Protein AF-A0ABD5RXH5-F1 (afdb_monomer)

Nearest PDB structures (foldseek):
  5meb-assembly2_B  TM=5.034E-01  e=7.196E-02  Saccharomyces cerevisiae
  1u5t-assembly1_B  TM=4.982E-01  e=4.157E-01  Saccharomyces cerevisiae
  5v8f-assembly1_8  TM=4.637E-01  e=7.163E-01  Saccharomyces cerevisiae S288C
  1xma-assembly1_A  TM=5.381E-01  e=5.975E-01  Acetivibrio thermocellus
  2frh-assembly1_B  TM=5.329E-01  e=9.692E-01  Staphylococcus aureus

Secondary structure (DSSP, 8-state):
-------GGGS-HHHHHHHHHHHHHHHHHHH-HHHHHHHHHHHHHHHHHHHHHHHHHTT---SHHHHHHHS-HHHHHHHS-HHHHHHHHHHHTHHHHSEEETTEEEEEHHHHHHHHHHHS-TT----HHHHHHHHHHHHHHTTTSSEEEE-TT--EEEEEETTHHHHHHHTT--

Organism: NCBI:txid1776492

Structure (mmCIF, N/CA/C/O backbone):
data_AF-A0ABD5RXH5-F1
#
_entry.id   AF-A0ABD5RXH5-F1
#
loop_
_atom_site.group_PDB
_atom_site.id
_atom_site.type_symbol
_atom_site.label_atom_id
_atom_site.label_alt_id
_atom_site.label_comp_id
_atom_site.label_asym_id
_atom_site.label_entity_id
_atom_site.label_seq_id
_atom_site.pdbx_PDB_ins_code
_atom_site.Cartn_x
_atom_site.Cartn_y
_atom_site.Cartn_z
_atom_site.occupancy
_atom_site.B_iso_or_equiv
_atom_site.auth_seq_id
_atom_site.auth_comp_id
_atom_site.auth_asym_id
_atom_site.auth_atom_id
_atom_site.pdbx_PDB_model_num
ATOM 1 N N . MET A 1 1 ? 21.121 -14.973 -13.532 1.00 38.25 1 MET A N 1
ATOM 2 C CA . MET A 1 1 ? 22.466 -15.459 -13.904 1.00 38.25 1 MET A CA 1
ATOM 3 C C . MET A 1 1 ? 22.272 -16.456 -15.031 1.00 38.25 1 MET A C 1
ATOM 5 O O . MET A 1 1 ? 21.742 -17.528 -14.775 1.00 38.25 1 MET A O 1
ATOM 9 N N . SER A 1 2 ? 22.507 -16.024 -16.273 1.00 39.75 2 SER A N 1
ATOM 10 C CA . SER A 1 2 ? 22.093 -16.762 -17.472 1.00 39.75 2 SER A CA 1
ATOM 11 C C . SER A 1 2 ? 23.230 -17.653 -17.960 1.00 39.75 2 SER A C 1
ATOM 13 O O . SER A 1 2 ? 24.302 -17.155 -18.290 1.00 39.75 2 SER A O 1
ATOM 15 N N . SER A 1 3 ? 22.989 -18.961 -17.967 1.00 47.28 3 SER A N 1
ATOM 16 C CA . SER A 1 3 ? 23.947 -20.020 -18.313 1.00 47.28 3 SER A CA 1
ATOM 17 C C . SER A 1 3 ? 24.128 -20.242 -19.824 1.00 47.28 3 SER A C 1
ATOM 19 O O . SER A 1 3 ? 24.609 -21.299 -20.225 1.00 47.28 3 SER A O 1
ATOM 21 N N . ASP A 1 4 ? 23.789 -19.267 -20.665 1.00 47.53 4 ASP A N 1
ATOM 22 C CA . ASP A 1 4 ? 23.702 -19.441 -22.125 1.00 47.53 4 ASP A CA 1
ATOM 23 C C . ASP A 1 4 ? 24.939 -18.952 -22.900 1.00 47.53 4 ASP A C 1
ATOM 25 O O . ASP A 1 4 ? 24.878 -18.689 -24.096 1.00 47.53 4 ASP A O 1
ATOM 29 N N . THR A 1 5 ? 26.096 -18.850 -22.246 1.00 49.69 5 THR A N 1
ATOM 30 C CA . THR A 1 5 ? 27.398 -18.632 -22.909 1.00 49.69 5 THR A CA 1
ATOM 31 C C . THR A 1 5 ? 28.240 -19.906 -22.962 1.00 49.69 5 THR A C 1
ATOM 33 O O . THR A 1 5 ? 29.467 -19.872 -22.866 1.00 49.69 5 THR A O 1
ATOM 36 N N . ARG A 1 6 ? 27.601 -21.068 -23.138 1.00 48.59 6 ARG A N 1
ATOM 37 C CA . ARG A 1 6 ? 28.326 -22.286 -23.518 1.00 48.59 6 ARG A CA 1
ATOM 38 C C . ARG A 1 6 ? 28.630 -22.253 -25.019 1.00 48.59 6 ARG A C 1
ATOM 40 O O . ARG A 1 6 ? 27.768 -22.525 -25.840 1.00 48.59 6 ARG A O 1
ATOM 47 N N . ARG A 1 7 ? 29.875 -21.858 -25.309 1.00 52.97 7 ARG A N 1
ATOM 48 C CA . ARG A 1 7 ? 30.732 -22.224 -26.453 1.00 52.97 7 ARG A CA 1
ATOM 49 C C . ARG A 1 7 ? 30.063 -22.277 -27.834 1.00 52.97 7 ARG A C 1
ATOM 51 O O . ARG A 1 7 ? 29.643 -23.325 -28.305 1.00 52.97 7 ARG A O 1
ATOM 58 N N . ILE A 1 8 ? 30.137 -21.151 -28.543 1.00 54.78 8 ILE A N 1
ATOM 59 C CA . ILE A 1 8 ? 29.976 -21.091 -30.008 1.00 54.78 8 ILE A CA 1
ATOM 60 C C . ILE A 1 8 ? 31.000 -22.008 -30.720 1.00 54.78 8 ILE A C 1
ATOM 62 O O . ILE A 1 8 ? 30.716 -22.507 -31.802 1.00 54.78 8 ILE A O 1
ATOM 66 N N . ASP A 1 9 ? 32.138 -22.304 -30.080 1.00 55.22 9 ASP A N 1
ATOM 67 C CA . ASP A 1 9 ? 33.212 -23.153 -30.622 1.00 55.22 9 ASP A CA 1
ATOM 68 C C . ASP A 1 9 ? 32.941 -24.674 -30.573 1.00 55.22 9 ASP A C 1
ATOM 70 O O . ASP A 1 9 ? 33.766 -25.449 -31.053 1.00 55.22 9 ASP A O 1
ATOM 74 N N . GLU A 1 10 ? 31.826 -25.130 -29.989 1.00 57.50 10 GLU A N 1
ATOM 75 C CA . GLU A 1 10 ? 31.506 -26.567 -29.845 1.00 57.50 10 GLU A CA 1
ATOM 76 C C . GLU A 1 10 ? 30.357 -27.055 -30.733 1.00 57.50 10 GLU A C 1
ATOM 78 O O . GLU A 1 10 ? 30.087 -28.254 -30.769 1.00 57.50 10 GLU A O 1
ATOM 83 N N . LEU A 1 11 ? 29.686 -26.155 -31.454 1.00 62.38 11 LEU A N 1
ATOM 84 C CA . LEU A 1 11 ? 28.561 -26.522 -32.306 1.00 62.38 11 LEU A CA 1
ATOM 85 C C . LEU A 1 11 ? 29.067 -26.945 -33.683 1.00 62.38 11 LEU A C 1
ATOM 87 O O . LEU A 1 11 ? 29.824 -26.228 -34.343 1.00 62.38 11 LEU A O 1
ATOM 91 N N . SER A 1 12 ? 28.622 -28.113 -34.136 1.00 73.00 12 SER A N 1
ATOM 92 C CA . SER A 1 12 ? 28.821 -28.531 -35.519 1.00 73.00 12 SER A CA 1
ATOM 93 C C . SER A 1 12 ? 28.173 -27.523 -36.475 1.00 73.00 12 SER A C 1
ATOM 95 O O . SER A 1 12 ? 27.255 -26.773 -36.123 1.00 73.00 12 SER A O 1
ATOM 97 N N . ARG A 1 13 ? 28.649 -27.493 -37.721 1.00 73.62 13 ARG A N 1
ATOM 98 C CA . ARG A 1 13 ? 28.146 -26.576 -38.750 1.00 73.62 13 ARG A CA 1
ATOM 99 C C . ARG A 1 13 ? 26.627 -26.699 -38.927 1.00 73.62 13 ARG A C 1
ATOM 101 O O . ARG A 1 13 ? 25.952 -25.697 -39.145 1.00 73.62 13 ARG A O 1
ATOM 108 N N . GLU A 1 14 ? 26.095 -27.906 -38.791 1.00 73.12 14 GLU A N 1
ATOM 109 C CA . GLU A 1 14 ? 24.672 -28.224 -38.864 1.00 73.12 14 GLU A CA 1
ATOM 110 C C . GLU A 1 14 ? 23.874 -27.650 -37.681 1.00 73.12 14 GLU A C 1
ATOM 112 O O . GLU A 1 14 ? 22.786 -27.110 -37.881 1.00 73.12 14 GLU A O 1
ATOM 117 N N . GLU A 1 15 ? 24.417 -27.682 -36.464 1.00 75.94 15 GLU A N 1
ATOM 118 C CA . GLU A 1 15 ? 23.771 -27.103 -35.276 1.00 75.94 15 GLU A CA 1
ATOM 119 C C . GLU A 1 15 ? 23.768 -25.570 -35.314 1.00 75.94 15 GLU A C 1
ATOM 121 O O . GLU A 1 15 ? 22.781 -24.940 -34.927 1.00 75.94 15 GLU A O 1
ATOM 126 N N . LEU A 1 16 ? 24.827 -24.959 -35.856 1.00 77.38 16 LEU A N 1
ATOM 127 C CA . LEU A 1 16 ? 24.862 -23.517 -36.107 1.00 77.38 16 LEU A CA 1
ATOM 128 C C . LEU A 1 16 ? 23.788 -23.096 -37.118 1.00 77.38 16 LEU A C 1
ATOM 130 O O . LEU A 1 16 ? 23.136 -22.074 -36.920 1.00 77.38 16 LEU A O 1
ATOM 134 N N . ILE A 1 17 ? 23.550 -23.894 -38.163 1.00 81.38 17 ILE A N 1
ATOM 135 C CA . ILE A 1 17 ? 22.495 -23.624 -39.154 1.00 81.38 17 ILE A CA 1
ATOM 136 C C . ILE A 1 17 ? 21.103 -23.682 -38.512 1.00 81.38 17 ILE A C 1
ATOM 138 O O . ILE A 1 17 ? 20.261 -22.830 -38.802 1.00 81.38 17 ILE A O 1
ATOM 142 N N . ILE A 1 18 ? 20.855 -24.648 -37.625 1.00 84.31 18 ILE A N 1
ATOM 143 C CA . ILE A 1 18 ? 19.584 -24.743 -36.891 1.00 84.31 18 ILE A CA 1
ATOM 144 C C . ILE A 1 18 ? 19.411 -23.525 -35.980 1.00 84.31 18 ILE A C 1
ATOM 146 O O . ILE A 1 18 ? 18.361 -22.884 -35.997 1.00 84.31 18 ILE A O 1
ATOM 150 N N . ARG A 1 19 ? 20.460 -23.146 -35.243 1.00 79.81 19 ARG A N 1
ATOM 151 C CA . ARG A 1 19 ? 20.398 -22.016 -34.315 1.00 79.81 19 ARG A CA 1
ATOM 152 C C . ARG A 1 19 ? 20.217 -20.671 -35.016 1.00 79.81 19 ARG A C 1
ATOM 154 O O . ARG A 1 19 ? 19.516 -19.810 -34.490 1.00 79.81 19 ARG A O 1
ATOM 161 N N . ILE A 1 20 ? 20.825 -20.490 -36.188 1.00 84.25 20 ILE A N 1
ATOM 162 C CA . ILE A 1 20 ? 20.626 -19.292 -37.013 1.00 84.25 20 ILE A CA 1
ATOM 163 C C . ILE A 1 20 ? 19.156 -19.181 -37.425 1.00 84.25 20 ILE A C 1
ATOM 165 O O . ILE A 1 20 ? 18.562 -18.133 -37.201 1.00 84.25 20 ILE A O 1
ATOM 169 N N . ARG A 1 21 ? 18.533 -20.269 -37.897 1.00 80.44 21 ARG A N 1
ATOM 170 C CA . ARG A 1 21 ? 17.109 -20.262 -38.278 1.00 80.44 21 ARG A CA 1
ATOM 171 C C . ARG A 1 21 ? 16.173 -19.940 -37.113 1.00 80.44 21 ARG A C 1
ATOM 173 O O . ARG A 1 21 ? 15.241 -19.164 -37.280 1.00 80.44 21 ARG A O 1
ATOM 180 N N . GLU A 1 22 ? 16.434 -20.485 -35.926 1.00 82.00 22 GLU A N 1
ATOM 181 C CA . GLU A 1 22 ? 15.655 -20.150 -34.722 1.00 82.00 22 GLU A CA 1
ATOM 182 C C . GLU A 1 22 ? 15.787 -18.672 -34.328 1.00 82.00 22 GLU A C 1
ATOM 184 O O . GLU A 1 22 ? 14.847 -18.068 -33.811 1.00 82.00 22 GLU A O 1
ATOM 189 N N . LEU A 1 23 ? 16.973 -18.085 -34.515 1.00 81.00 23 LEU A N 1
ATOM 190 C CA . LEU A 1 23 ? 17.204 -16.674 -34.223 1.00 81.00 23 LEU A CA 1
ATOM 191 C C . LEU A 1 23 ? 16.544 -15.773 -35.268 1.00 81.00 23 LEU A C 1
ATOM 193 O O . LEU A 1 23 ? 15.949 -14.773 -34.879 1.00 81.00 23 LEU A O 1
ATOM 197 N N . GLU A 1 24 ? 16.591 -16.144 -36.547 1.00 76.06 24 GLU A N 1
ATOM 198 C CA . GLU A 1 24 ? 15.888 -15.449 -37.633 1.00 76.06 24 G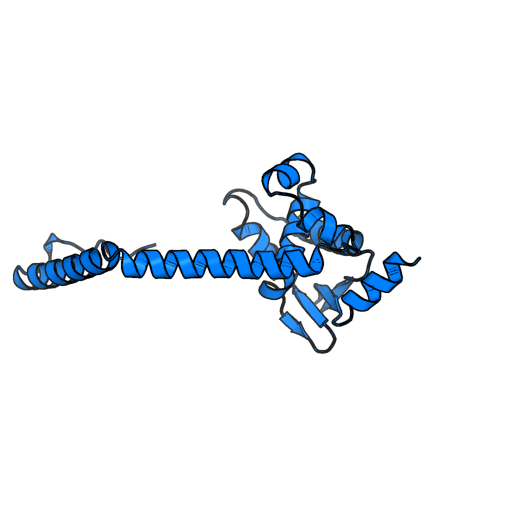LU A CA 1
ATOM 199 C C . GLU A 1 24 ? 14.372 -15.446 -37.394 1.00 76.06 24 GLU A C 1
ATOM 201 O O . GLU A 1 24 ? 13.756 -14.385 -37.399 1.00 76.06 24 GLU A O 1
ATOM 206 N N . GLU A 1 25 ? 13.781 -16.588 -37.035 1.00 77.19 25 GLU A N 1
ATOM 207 C CA . GLU A 1 25 ? 12.346 -16.678 -36.734 1.00 77.19 25 GLU A CA 1
ATOM 208 C C . GLU A 1 25 ? 11.949 -15.831 -35.508 1.00 77.19 25 GLU A C 1
ATOM 210 O O . GLU A 1 25 ? 10.888 -15.204 -35.475 1.00 77.19 25 GLU A O 1
ATOM 215 N N . ARG A 1 26 ? 12.822 -15.745 -34.497 1.00 72.56 26 ARG A N 1
ATOM 216 C CA . ARG A 1 26 ? 12.613 -14.862 -33.338 1.00 72.56 26 ARG A CA 1
ATOM 217 C C . ARG A 1 26 ? 12.760 -13.382 -33.691 1.00 72.56 26 ARG A C 1
ATOM 219 O O . ARG A 1 26 ? 12.060 -12.563 -33.097 1.00 72.56 26 ARG A O 1
ATOM 226 N N . VAL A 1 27 ? 13.652 -13.029 -34.615 1.00 75.75 27 VAL A N 1
ATOM 227 C CA . VAL A 1 27 ? 13.792 -11.655 -35.120 1.00 75.75 27 VAL A CA 1
ATOM 228 C C . VAL A 1 27 ? 12.551 -11.265 -35.922 1.00 75.75 27 VAL A C 1
ATOM 230 O O . VAL A 1 27 ? 11.974 -10.222 -35.629 1.00 75.75 27 VAL A O 1
ATOM 233 N N . ASP A 1 28 ? 12.047 -12.134 -36.799 1.00 70.69 28 ASP A N 1
ATOM 234 C CA . ASP A 1 28 ? 10.812 -11.899 -37.563 1.00 70.69 28 ASP A CA 1
ATOM 235 C C . ASP A 1 28 ? 9.594 -11.680 -36.648 1.00 70.69 28 ASP A C 1
ATOM 237 O O . ASP A 1 28 ? 8.751 -10.812 -36.894 1.00 70.69 28 ASP A O 1
ATOM 241 N N . GLN A 1 29 ? 9.509 -12.419 -35.536 1.00 62.12 29 GLN A N 1
ATOM 242 C CA . GLN A 1 29 ? 8.471 -12.214 -34.518 1.00 62.12 29 GLN A CA 1
ATOM 243 C C . GLN A 1 29 ? 8.596 -10.860 -33.802 1.00 62.12 29 GLN A C 1
ATOM 245 O O . GLN A 1 29 ? 7.578 -10.240 -33.483 1.00 62.12 29 GLN A O 1
ATOM 250 N N . LEU A 1 30 ? 9.820 -10.387 -33.552 1.00 61.66 30 LEU A N 1
ATOM 251 C CA . LEU A 1 30 ? 10.082 -9.098 -32.900 1.00 61.66 30 LEU A CA 1
ATOM 252 C C . LEU A 1 30 ? 9.934 -7.905 -33.858 1.00 61.66 30 LEU A C 1
ATOM 254 O O . LEU A 1 30 ? 9.569 -6.814 -33.418 1.00 61.66 30 LEU A O 1
ATOM 258 N N . GLU A 1 31 ? 10.154 -8.105 -35.158 1.00 66.19 31 GLU A N 1
ATOM 259 C CA . GLU A 1 31 ? 9.907 -7.111 -36.209 1.00 66.19 31 GLU A CA 1
ATOM 260 C C . GLU A 1 31 ? 8.436 -7.054 -36.648 1.00 66.19 31 GLU A C 1
ATOM 262 O O . GLU A 1 31 ? 8.010 -6.096 -37.309 1.00 66.19 31 GLU A O 1
ATOM 267 N N . ASN A 1 32 ? 7.621 -8.032 -36.235 1.00 72.31 32 ASN A N 1
ATOM 268 C CA . ASN A 1 32 ? 6.191 -8.046 -36.500 1.00 72.31 32 ASN A CA 1
ATOM 269 C C . ASN A 1 32 ? 5.483 -6.905 -35.748 1.00 72.31 32 ASN A C 1
ATOM 271 O O . ASN A 1 32 ? 5.059 -7.011 -34.592 1.00 72.31 32 ASN A O 1
ATOM 275 N N . LYS A 1 33 ? 5.306 -5.791 -36.462 1.00 63.38 33 LYS A N 1
ATOM 276 C CA . LYS A 1 33 ? 4.631 -4.577 -35.986 1.00 63.38 33 LYS A CA 1
ATOM 277 C C . LYS A 1 33 ? 3.219 -4.841 -35.464 1.00 63.38 33 LYS A C 1
ATOM 279 O O . LYS A 1 33 ? 2.746 -4.071 -34.633 1.00 63.38 33 LYS A O 1
ATOM 284 N N . GLU A 1 34 ? 2.545 -5.891 -35.923 1.00 72.94 34 GLU A N 1
ATOM 285 C CA . GLU A 1 34 ? 1.197 -6.242 -35.475 1.00 72.94 34 GLU A CA 1
ATOM 286 C C . GLU A 1 34 ? 1.220 -6.857 -34.067 1.00 72.94 34 GLU A C 1
ATOM 288 O O . GLU A 1 34 ? 0.390 -6.497 -33.232 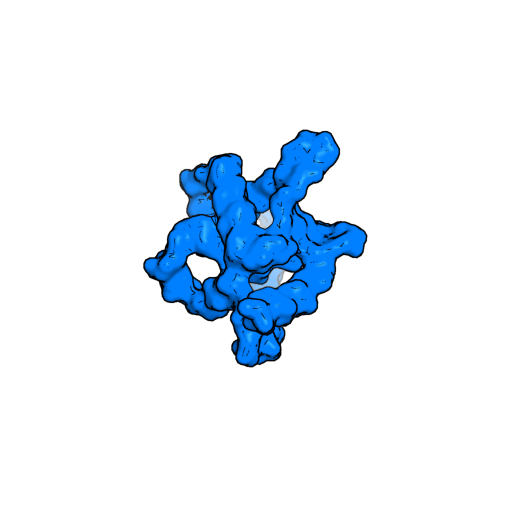1.00 72.94 34 GLU A O 1
ATOM 293 N N . TYR A 1 35 ? 2.229 -7.683 -33.761 1.00 68.19 35 TYR A N 1
ATOM 294 C CA . TYR A 1 35 ? 2.474 -8.208 -32.413 1.00 68.19 35 TYR A CA 1
ATOM 295 C C . TYR A 1 35 ? 2.849 -7.088 -31.437 1.00 68.19 35 TYR A C 1
ATOM 297 O O . TYR A 1 35 ? 2.259 -6.973 -30.362 1.00 68.19 35 TYR A O 1
ATOM 305 N N . LEU A 1 36 ? 3.754 -6.189 -31.839 1.00 68.06 36 LEU A N 1
ATOM 306 C CA . LEU A 1 36 ? 4.141 -5.051 -31.003 1.00 68.06 36 LEU A CA 1
ATOM 307 C C . LEU A 1 36 ? 2.965 -4.088 -30.768 1.00 68.06 36 LEU A C 1
ATOM 309 O O . LEU A 1 36 ? 2.765 -3.620 -29.650 1.00 68.06 36 LEU A O 1
ATOM 313 N N . LYS A 1 37 ? 2.133 -3.831 -31.787 1.00 73.50 37 LYS A N 1
ATOM 314 C CA . LYS A 1 37 ? 0.891 -3.056 -31.633 1.00 73.50 37 LYS A CA 1
ATOM 315 C C . LYS A 1 37 ? -0.104 -3.745 -30.707 1.00 73.50 37 LYS A C 1
ATOM 317 O O . LYS A 1 37 ? -0.756 -3.049 -29.937 1.00 73.50 37 LYS A O 1
ATOM 322 N N . ALA A 1 38 ? -0.251 -5.067 -30.782 1.00 75.69 38 ALA A N 1
ATOM 323 C CA . ALA A 1 38 ? -1.136 -5.814 -29.892 1.00 75.69 38 ALA A CA 1
ATOM 324 C C . ALA A 1 38 ? -0.657 -5.728 -28.437 1.00 75.69 38 ALA A C 1
ATOM 326 O O . ALA A 1 38 ? -1.456 -5.423 -27.555 1.00 75.69 38 ALA A O 1
ATOM 327 N N . LEU A 1 39 ? 0.650 -5.879 -28.204 1.00 72.94 39 LEU A N 1
ATOM 328 C CA . LEU A 1 39 ? 1.254 -5.728 -26.883 1.00 72.94 39 LEU A CA 1
ATOM 329 C C . LEU A 1 39 ? 1.098 -4.298 -26.347 1.00 72.94 39 LEU A C 1
ATOM 331 O O . LEU A 1 39 ? 0.698 -4.112 -25.202 1.00 72.94 39 LEU A O 1
ATOM 335 N N . ILE A 1 40 ? 1.341 -3.280 -27.179 1.00 78.50 40 ILE A N 1
ATOM 336 C CA . ILE A 1 40 ? 1.134 -1.874 -26.805 1.00 78.50 40 ILE A CA 1
ATOM 337 C C . ILE A 1 40 ? -0.339 -1.612 -26.491 1.00 78.50 40 ILE A C 1
ATOM 339 O 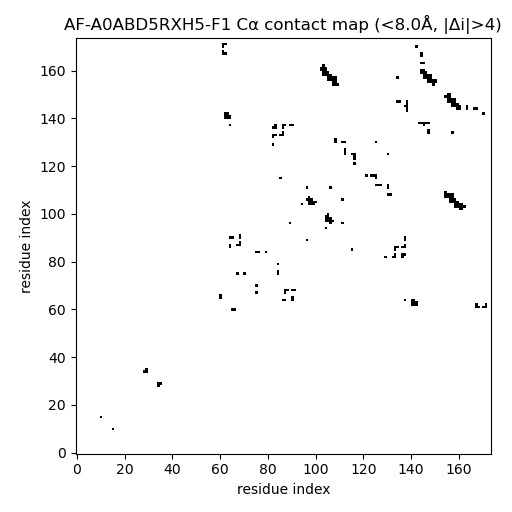O . ILE A 1 40 ? -0.625 -0.987 -25.478 1.00 78.50 40 ILE A O 1
ATOM 343 N N . ARG A 1 41 ? -1.282 -2.106 -27.303 1.00 77.56 41 ARG A N 1
ATOM 344 C CA . ARG A 1 41 ? -2.720 -1.977 -27.014 1.00 77.56 41 ARG A CA 1
ATOM 345 C C . ARG A 1 41 ? -3.095 -2.657 -25.708 1.00 77.56 41 ARG A C 1
ATOM 347 O O . ARG A 1 41 ? -3.899 -2.101 -24.979 1.00 77.56 41 ARG A O 1
ATOM 354 N N . GLN A 1 42 ? -2.520 -3.817 -25.404 1.00 71.56 42 GLN A N 1
ATOM 355 C CA . GLN A 1 42 ? -2.767 -4.506 -24.142 1.00 71.56 42 GLN A CA 1
ATOM 356 C C . GLN A 1 42 ? -2.231 -3.698 -22.955 1.00 71.56 42 GLN A C 1
ATOM 358 O O . GLN A 1 42 ? -2.968 -3.463 -22.008 1.00 71.56 42 GLN A O 1
ATOM 363 N N . VAL A 1 43 ? -1.001 -3.183 -23.039 1.00 74.31 43 VAL A N 1
ATOM 364 C CA . VAL A 1 43 ? -0.415 -2.327 -21.993 1.00 74.31 43 VAL A CA 1
ATOM 365 C C . VAL A 1 43 ? -1.204 -1.026 -21.827 1.00 74.31 43 VAL A C 1
ATOM 367 O O . VAL A 1 43 ? -1.467 -0.612 -20.703 1.00 74.31 43 VAL A O 1
ATOM 370 N N . VAL A 1 44 ? -1.609 -0.387 -22.926 1.00 74.12 44 VAL A N 1
ATOM 371 C CA . VAL A 1 44 ? -2.444 0.822 -22.904 1.00 74.12 44 VAL A CA 1
ATOM 372 C C . VAL A 1 44 ? -3.806 0.513 -22.298 1.00 74.12 44 VAL A C 1
ATOM 374 O O . VAL A 1 44 ? -4.211 1.219 -21.390 1.00 74.12 44 VAL A O 1
ATOM 377 N N . HIS A 1 45 ? -4.460 -0.576 -22.698 1.00 70.12 45 HIS A N 1
ATOM 378 C CA . HIS A 1 45 ? -5.740 -0.996 -22.136 1.00 70.12 45 HIS A CA 1
ATOM 379 C C . HIS A 1 45 ? -5.628 -1.356 -20.645 1.00 70.12 45 HIS A C 1
ATOM 381 O O . HIS A 1 45 ? -6.528 -1.051 -19.872 1.00 70.12 45 HIS A O 1
ATOM 387 N N . ASP A 1 46 ? -4.527 -1.962 -20.198 1.00 66.75 46 ASP A N 1
ATOM 388 C CA . ASP A 1 46 ? -4.286 -2.246 -18.778 1.00 66.75 46 ASP A CA 1
ATOM 389 C C . ASP A 1 46 ? -4.025 -0.957 -17.980 1.00 66.75 46 ASP A C 1
ATOM 391 O O . ASP A 1 46 ? -4.474 -0.824 -16.839 1.00 66.75 46 ASP A O 1
ATOM 395 N N . LEU A 1 47 ? -3.347 0.030 -18.575 1.00 65.06 47 LEU A N 1
ATOM 396 C CA . LEU A 1 47 ? -3.168 1.363 -17.991 1.00 65.06 47 LEU A CA 1
ATOM 397 C C . LEU A 1 47 ? -4.478 2.161 -17.963 1.00 65.06 47 LEU A C 1
ATOM 399 O O . LEU A 1 47 ? -4.762 2.809 -16.959 1.00 65.06 47 LEU A O 1
ATOM 403 N N . GLU A 1 48 ? -5.281 2.086 -19.022 1.00 60.97 48 GLU A N 1
ATOM 404 C CA . GLU A 1 48 ? -6.592 2.724 -19.146 1.00 60.97 48 GLU A CA 1
ATOM 405 C C . GLU A 1 48 ? -7.593 2.086 -18.193 1.00 60.97 48 GLU A C 1
ATOM 407 O O . GLU A 1 48 ? -8.242 2.808 -17.456 1.00 60.97 48 GLU A O 1
ATOM 412 N N . ARG A 1 49 ? -7.652 0.757 -18.078 1.00 56.47 49 ARG A N 1
ATOM 413 C CA . ARG A 1 49 ? -8.516 0.060 -17.114 1.00 56.47 49 ARG A CA 1
ATOM 414 C C . ARG A 1 49 ? -8.139 0.391 -15.670 1.00 56.47 49 ARG A C 1
ATOM 416 O O . ARG A 1 49 ? -9.018 0.664 -14.852 1.00 56.47 49 ARG A O 1
ATOM 423 N N . ASN A 1 50 ? -6.839 0.447 -15.368 1.00 54.25 50 ASN A N 1
ATOM 424 C CA . ASN A 1 50 ? -6.343 0.935 -14.080 1.00 54.25 50 ASN A CA 1
ATOM 425 C C . ASN A 1 50 ? -6.671 2.424 -13.863 1.00 54.25 50 ASN A C 1
ATOM 427 O O . ASN A 1 50 ? -6.974 2.821 -12.739 1.00 54.25 50 ASN A O 1
ATOM 431 N N . GLY A 1 51 ? -6.633 3.242 -14.917 1.00 49.34 51 GLY A N 1
ATOM 432 C CA . GLY A 1 51 ? -7.009 4.657 -14.908 1.00 49.34 51 GLY A CA 1
ATOM 433 C 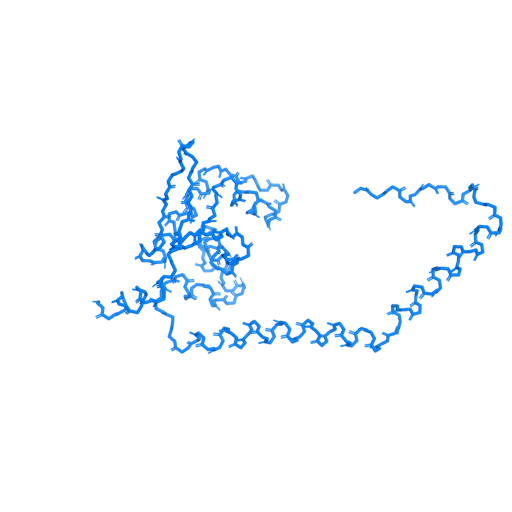C . GLY A 1 51 ? -8.517 4.888 -14.758 1.00 49.34 51 GLY A C 1
ATOM 434 O O . GLY A 1 51 ? -8.927 5.775 -14.022 1.00 49.34 51 GLY A O 1
ATOM 435 N N . GLU A 1 52 ? -9.361 4.058 -15.364 1.00 42.09 52 GLU A N 1
ATOM 436 C CA . GLU A 1 52 ? -10.824 4.106 -15.301 1.00 42.09 52 GLU A CA 1
ATOM 437 C C . GLU A 1 52 ? -11.349 3.604 -13.950 1.00 42.09 52 GLU A C 1
ATOM 439 O O . GLU A 1 52 ? -12.273 4.193 -13.381 1.00 42.09 52 GLU A O 1
ATOM 444 N N . GLN A 1 53 ? -10.725 2.564 -13.380 1.00 47.50 53 GLN A N 1
ATOM 445 C CA . GLN A 1 53 ? -10.961 2.163 -11.989 1.00 47.50 53 GLN A CA 1
ATOM 446 C C . GLN A 1 53 ? -10.537 3.270 -11.013 1.00 47.50 53 GLN A C 1
ATOM 448 O O . GLN A 1 53 ? -11.265 3.537 -10.057 1.00 47.50 53 GLN A O 1
ATOM 453 N N . GLN A 1 54 ? -9.433 3.974 -11.293 1.00 46.50 54 GLN A N 1
ATOM 454 C CA . GLN A 1 54 ? -9.050 5.179 -10.551 1.00 46.50 54 GLN A CA 1
ATOM 455 C C . GLN A 1 54 ? -10.073 6.314 -10.749 1.00 46.50 54 GLN A C 1
ATOM 457 O O . GLN A 1 54 ? -10.466 6.928 -9.764 1.00 46.50 54 GLN A O 1
ATOM 462 N N . HIS A 1 55 ? -10.586 6.551 -11.964 1.00 41.22 55 HIS A N 1
ATOM 463 C CA . HIS A 1 55 ? -11.548 7.619 -12.288 1.00 41.22 55 HIS A CA 1
ATOM 464 C C . HIS A 1 55 ? -12.941 7.442 -11.669 1.00 41.22 55 HIS A C 1
ATOM 466 O O . HIS A 1 55 ? -13.566 8.435 -11.309 1.00 41.22 55 HIS A O 1
ATOM 472 N N . LYS A 1 56 ? -13.423 6.214 -11.450 1.00 46.38 56 LYS A N 1
ATOM 473 C CA . LYS A 1 56 ? -14.648 6.001 -10.652 1.00 46.38 56 LYS A CA 1
ATOM 474 C C . LYS A 1 56 ? -14.432 6.191 -9.150 1.00 46.38 56 LYS A C 1
ATOM 476 O O . LYS A 1 56 ? -15.373 6.529 -8.442 1.00 46.38 56 LYS A O 1
ATOM 481 N N . GLU A 1 57 ? -13.208 6.011 -8.655 1.00 47.53 57 GLU A N 1
ATOM 482 C CA . GLU A 1 57 ? -12.842 6.385 -7.284 1.00 47.53 57 GLU A CA 1
ATOM 483 C C . GLU A 1 57 ? -12.582 7.897 -7.142 1.00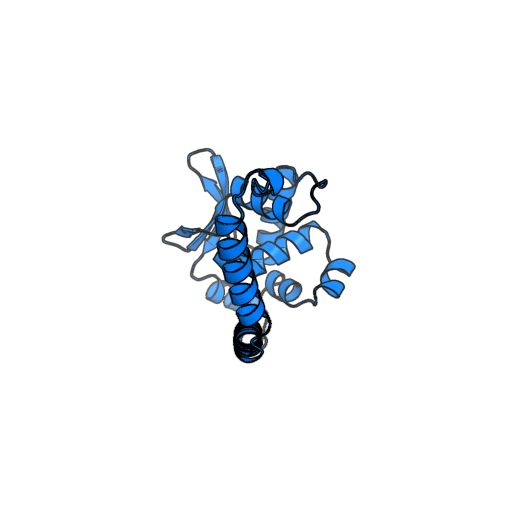 47.53 57 GLU A C 1
ATOM 485 O O . GLU A 1 57 ? -12.680 8.422 -6.033 1.00 47.53 57 GLU A O 1
ATOM 490 N N . ILE A 1 58 ? -12.270 8.611 -8.236 1.00 46.78 58 ILE A N 1
ATOM 491 C CA . ILE A 1 58 ? -11.849 10.024 -8.242 1.00 46.78 58 ILE A CA 1
ATOM 492 C C . ILE A 1 58 ? -12.878 10.972 -7.627 1.00 46.78 58 ILE A C 1
ATOM 494 O O . ILE A 1 58 ? -12.448 11.941 -7.002 1.00 46.78 58 ILE A O 1
ATOM 498 N N . GLU A 1 59 ? -14.180 10.692 -7.700 1.00 49.19 59 GLU A N 1
ATOM 499 C CA . GLU A 1 59 ? -15.183 11.677 -7.279 1.00 49.19 59 GLU A CA 1
ATOM 500 C C . GLU A 1 59 ? -15.088 12.078 -5.800 1.00 49.19 59 GLU A C 1
ATOM 502 O O . GLU A 1 59 ? -15.348 13.237 -5.500 1.00 49.19 59 GLU A O 1
ATOM 507 N N . ILE A 1 60 ? -14.633 11.216 -4.876 1.00 55.03 60 ILE A N 1
ATOM 508 C CA . ILE A 1 60 ? -14.343 11.617 -3.483 1.00 55.03 60 ILE A CA 1
ATOM 509 C C . ILE A 1 60 ? -13.288 10.657 -2.894 1.00 55.03 60 ILE A C 1
ATOM 511 O O . ILE A 1 60 ? -13.555 9.464 -2.803 1.00 55.03 60 ILE A O 1
ATOM 515 N N . ALA A 1 61 ? -12.095 11.126 -2.499 1.00 60.31 61 ALA A N 1
ATOM 516 C CA . ALA A 1 61 ? -11.168 10.336 -1.664 1.00 60.31 61 ALA A CA 1
ATOM 517 C C . ALA A 1 61 ? -11.551 10.513 -0.184 1.00 60.31 61 ALA A C 1
ATOM 519 O O . ALA A 1 61 ? -11.260 11.570 0.368 1.00 60.31 61 ALA A O 1
ATOM 520 N N . PRO A 1 62 ? -12.200 9.542 0.483 1.00 76.62 62 PRO A N 1
ATOM 521 C CA . PRO A 1 62 ? -12.550 9.675 1.900 1.00 76.62 62 PRO A CA 1
ATOM 522 C C . PRO A 1 62 ? -11.355 9.600 2.867 1.00 76.62 62 PRO A C 1
ATOM 524 O O . PRO A 1 62 ? -11.483 10.041 4.009 1.00 76.62 62 PRO A O 1
ATOM 527 N N . LEU A 1 63 ? -10.210 9.039 2.455 1.00 88.94 63 LEU A N 1
ATOM 528 C CA . LEU A 1 63 ? -9.073 8.787 3.347 1.00 88.94 63 LEU A CA 1
ATOM 529 C C . LEU A 1 63 ? -7.778 9.482 2.888 1.00 88.94 63 LEU A C 1
ATOM 531 O O . LEU A 1 63 ? -7.472 9.453 1.692 1.00 88.94 63 LEU A O 1
ATOM 535 N N . PRO A 1 64 ? -6.937 9.971 3.824 1.00 93.94 64 PRO A N 1
ATOM 536 C CA . PRO A 1 64 ? -5.610 10.515 3.513 1.00 93.94 64 PRO A CA 1
ATOM 537 C C . PRO A 1 64 ? -4.745 9.582 2.656 1.00 93.94 64 PRO A C 1
ATOM 539 O O . PRO A 1 64 ? -4.036 10.027 1.754 1.00 93.94 64 PRO A O 1
ATOM 542 N N . VAL A 1 65 ? -4.825 8.264 2.882 1.00 93.69 65 VAL A N 1
ATOM 543 C CA . VAL A 1 65 ? -4.086 7.278 2.077 1.00 93.69 65 VAL A CA 1
ATOM 544 C C . VAL A 1 65 ? -4.481 7.314 0.591 1.00 93.69 65 VAL A C 1
ATOM 546 O O . VAL A 1 65 ? -3.633 7.126 -0.282 1.00 93.69 65 VAL A O 1
ATOM 549 N N . GLN A 1 66 ? -5.751 7.598 0.287 1.00 91.38 66 GLN A N 1
ATOM 550 C CA . GLN A 1 66 ? -6.253 7.702 -1.083 1.00 91.38 66 GLN A CA 1
ATOM 551 C C . GLN A 1 66 ? -5.821 9.020 -1.728 1.00 91.38 66 GLN A C 1
ATOM 553 O O . GLN A 1 66 ? -5.481 9.027 -2.909 1.00 91.38 66 GLN A O 1
ATOM 558 N N . GLU A 1 67 ? -5.769 10.113 -0.962 1.00 91.19 67 GLU A N 1
ATOM 559 C CA . GLU A 1 67 ? -5.245 11.403 -1.431 1.00 91.19 67 GLU A CA 1
ATOM 560 C C . GLU A 1 67 ? -3.781 11.271 -1.858 1.00 91.19 67 GLU A C 1
ATOM 562 O O . GLU A 1 67 ? -3.431 11.565 -3.004 1.00 91.19 67 GLU A O 1
ATOM 567 N N . ILE A 1 68 ? -2.926 10.723 -0.987 1.00 92.88 68 ILE A N 1
ATOM 568 C CA . ILE A 1 68 ? -1.511 10.547 -1.328 1.00 92.88 68 ILE A CA 1
ATOM 569 C C . ILE A 1 68 ? -1.318 9.521 -2.452 1.00 92.88 68 ILE A C 1
ATOM 571 O O . ILE A 1 68 ? -0.388 9.651 -3.250 1.00 92.88 68 ILE A O 1
ATOM 575 N N . ALA A 1 69 ? -2.186 8.508 -2.572 1.00 91.62 69 ALA A N 1
ATOM 576 C CA . ALA A 1 69 ? -2.135 7.527 -3.658 1.00 91.62 69 ALA A CA 1
ATOM 577 C C . ALA A 1 69 ? -2.339 8.162 -5.037 1.00 91.62 69 ALA A C 1
ATOM 579 O O . ALA A 1 69 ? -1.652 7.752 -5.982 1.00 91.62 69 ALA A O 1
ATOM 580 N N . ARG A 1 70 ? -3.185 9.195 -5.123 1.00 88.19 70 ARG A N 1
ATOM 581 C CA . ARG A 1 70 ? -3.489 9.941 -6.354 1.00 88.19 70 ARG A CA 1
ATOM 582 C C . ARG A 1 70 ? -2.366 10.860 -6.815 1.00 88.19 70 ARG A C 1
ATOM 584 O O . ARG A 1 70 ? -2.304 11.163 -8.002 1.00 88.19 70 ARG A O 1
ATOM 591 N N . LEU A 1 71 ? -1.469 11.279 -5.919 1.00 87.44 71 LEU A N 1
ATOM 592 C CA . LEU A 1 71 ? -0.376 12.179 -6.292 1.00 87.44 71 LEU A CA 1
ATOM 593 C C . LEU A 1 71 ? 0.460 11.587 -7.444 1.00 87.44 71 LEU A C 1
ATOM 595 O O . LEU A 1 71 ? 0.849 10.407 -7.369 1.00 87.44 71 LEU A O 1
ATOM 599 N N . PRO A 1 72 ? 0.784 12.381 -8.486 1.00 90.88 72 PRO A N 1
ATOM 600 C CA . PRO A 1 72 ? 1.747 11.988 -9.510 1.00 90.88 72 PRO A CA 1
ATOM 601 C C . PRO A 1 72 ? 3.055 11.508 -8.878 1.00 90.88 72 PRO A C 1
ATOM 603 O O . PRO A 1 72 ? 3.425 11.943 -7.788 1.00 90.88 72 PRO A O 1
ATOM 606 N N . LYS A 1 73 ? 3.757 10.580 -9.539 1.00 86.25 73 LYS A N 1
ATOM 607 C CA . LYS A 1 73 ? 4.938 9.918 -8.957 1.00 86.25 73 LYS A CA 1
ATOM 608 C C . LYS A 1 73 ? 6.004 10.920 -8.506 1.00 86.25 73 LYS A C 1
ATOM 610 O O . LYS A 1 73 ? 6.567 10.731 -7.430 1.00 86.25 73 LYS A O 1
ATOM 615 N N . ASP A 1 74 ? 6.242 11.955 -9.300 1.00 86.56 74 ASP A N 1
ATOM 616 C CA . ASP A 1 74 ? 7.280 12.949 -9.025 1.00 86.56 74 ASP A CA 1
ATOM 617 C C . ASP A 1 74 ? 6.846 13.907 -7.910 1.00 86.56 74 ASP A C 1
ATOM 619 O O . ASP A 1 74 ? 7.566 14.062 -6.929 1.00 86.56 74 ASP A O 1
ATOM 623 N N . VAL A 1 75 ? 5.594 14.373 -7.941 1.00 91.00 75 VAL A N 1
ATOM 624 C CA . VAL A 1 75 ? 4.992 15.171 -6.854 1.00 91.00 75 VAL A CA 1
ATOM 625 C C . VAL A 1 75 ? 5.036 14.424 -5.518 1.00 91.00 75 VAL A C 1
ATOM 627 O O . VAL A 1 75 ? 5.420 14.977 -4.491 1.00 91.00 75 VAL A O 1
ATOM 630 N N . ALA A 1 76 ? 4.679 13.138 -5.521 1.00 90.12 76 ALA A N 1
ATOM 631 C CA . ALA A 1 76 ? 4.721 12.312 -4.323 1.00 90.12 76 ALA A CA 1
ATOM 632 C C . ALA A 1 76 ? 6.146 12.203 -3.760 1.00 90.12 76 ALA A C 1
ATOM 634 O O . ALA A 1 76 ? 6.314 12.210 -2.546 1.00 90.12 76 ALA A O 1
ATOM 635 N N . ARG A 1 77 ? 7.166 12.092 -4.622 1.00 89.00 77 ARG A N 1
ATOM 636 C CA . ARG A 1 77 ? 8.575 12.001 -4.204 1.00 89.00 77 ARG A CA 1
ATOM 637 C C . ARG A 1 77 ? 9.083 13.286 -3.563 1.00 89.00 77 ARG A C 1
ATOM 639 O O . ARG A 1 77 ? 9.897 13.207 -2.653 1.00 89.00 77 ARG A O 1
ATOM 646 N N . GLU A 1 78 ? 8.601 14.431 -4.026 1.00 90.69 78 GLU A N 1
ATOM 647 C CA . GLU A 1 78 ? 9.004 15.740 -3.510 1.00 90.69 78 GLU A CA 1
ATOM 648 C C . GLU A 1 78 ? 8.290 16.105 -2.203 1.00 90.69 78 GLU A C 1
ATOM 650 O O . GLU A 1 78 ? 8.883 16.734 -1.331 1.00 90.69 78 GLU A O 1
ATOM 655 N N . GLN A 1 79 ? 7.020 15.714 -2.052 1.00 89.75 79 GLN A N 1
ATOM 656 C CA . GLN A 1 79 ? 6.167 16.199 -0.959 1.00 89.75 79 GLN A CA 1
ATOM 657 C C . GLN A 1 79 ? 6.001 15.218 0.204 1.00 89.75 79 GLN A C 1
ATOM 659 O O . GLN A 1 79 ? 5.641 15.624 1.310 1.00 89.75 79 GLN A O 1
ATOM 664 N N . LEU A 1 80 ? 6.211 13.919 -0.019 1.00 93.19 80 LEU A N 1
ATOM 665 C CA . LEU A 1 80 ? 5.958 12.902 0.995 1.00 93.19 80 LEU A CA 1
ATOM 666 C C . LEU A 1 80 ? 7.248 12.454 1.673 1.00 93.19 80 LEU A C 1
ATOM 668 O O . LEU A 1 80 ? 8.278 12.238 1.038 1.00 93.19 80 LEU A O 1
ATOM 672 N N . SER A 1 81 ? 7.157 12.200 2.979 1.00 94.38 81 SER A N 1
ATOM 673 C CA . SER A 1 81 ? 8.213 11.480 3.685 1.00 94.38 81 SER A CA 1
ATOM 674 C C . SER A 1 81 ? 8.417 10.091 3.070 1.00 94.38 81 SER A C 1
ATOM 676 O O . SER A 1 81 ? 7.486 9.484 2.533 1.00 94.38 81 SER A O 1
ATOM 678 N N . MET A 1 82 ? 9.615 9.524 3.222 1.00 92.19 82 MET A N 1
ATOM 679 C CA . MET A 1 82 ? 9.887 8.160 2.754 1.00 92.19 82 MET A CA 1
ATOM 680 C C . MET A 1 82 ? 8.925 7.123 3.355 1.00 92.19 82 MET A C 1
ATOM 682 O O . MET A 1 82 ? 8.542 6.165 2.687 1.00 92.19 82 MET A O 1
ATOM 686 N N . THR A 1 83 ? 8.481 7.314 4.601 1.00 94.38 83 THR A N 1
ATOM 687 C CA . THR A 1 83 ? 7.469 6.447 5.223 1.00 94.38 83 THR A CA 1
ATOM 688 C C . THR A 1 83 ? 6.117 6.570 4.515 1.00 94.38 83 THR A C 1
ATOM 690 O O . THR A 1 83 ? 5.515 5.548 4.194 1.00 94.38 83 THR A O 1
ATOM 693 N N . HIS A 1 84 ? 5.673 7.789 4.190 1.00 95.25 84 HIS A N 1
ATOM 694 C CA . HIS A 1 84 ? 4.438 8.020 3.432 1.00 95.25 84 HIS A CA 1
ATOM 695 C C . HIS A 1 84 ? 4.533 7.498 1.995 1.00 95.25 84 HIS A C 1
ATOM 697 O O . HIS A 1 84 ? 3.573 6.918 1.500 1.00 95.25 84 HIS A O 1
ATOM 703 N N . LEU A 1 85 ? 5.689 7.618 1.333 1.00 94.38 85 LEU A N 1
ATOM 704 C CA . LEU A 1 85 ? 5.928 7.017 0.015 1.00 94.38 85 LEU A CA 1
ATOM 705 C C . LEU A 1 85 ? 5.781 5.494 0.039 1.00 94.38 85 LEU A C 1
ATOM 707 O O . LEU A 1 85 ? 5.196 4.908 -0.878 1.00 94.38 85 LEU A O 1
ATOM 711 N N . ARG A 1 86 ? 6.291 4.854 1.094 1.00 95.06 86 ARG A N 1
ATOM 712 C CA . ARG A 1 86 ? 6.156 3.411 1.309 1.00 95.06 86 ARG A CA 1
ATOM 713 C C . ARG A 1 86 ? 4.706 3.037 1.623 1.00 95.06 86 ARG A C 1
ATOM 715 O O . ARG A 1 86 ? 4.183 2.140 0.974 1.00 95.06 86 ARG A O 1
ATOM 722 N N . ALA A 1 87 ? 4.021 3.751 2.518 1.00 96.38 87 ALA A N 1
ATOM 723 C CA . ALA A 1 87 ? 2.603 3.513 2.820 1.00 96.38 87 ALA A CA 1
ATOM 724 C C . ALA A 1 87 ? 1.704 3.710 1.583 1.00 96.38 87 ALA A C 1
ATOM 726 O O . ALA A 1 87 ? 0.863 2.866 1.278 1.00 96.38 87 ALA A O 1
ATOM 727 N N . ARG A 1 88 ? 1.961 4.762 0.796 1.00 94.88 88 ARG A N 1
ATOM 728 C CA . ARG A 1 88 ? 1.336 5.012 -0.510 1.00 94.88 88 ARG A CA 1
ATOM 729 C C . ARG A 1 88 ? 1.506 3.824 -1.450 1.00 94.88 88 ARG A C 1
ATOM 731 O O . ARG A 1 88 ? 0.564 3.427 -2.131 1.00 94.88 88 ARG A O 1
ATOM 738 N N . TYR A 1 89 ? 2.718 3.281 -1.531 1.00 94.25 89 TYR A N 1
ATOM 739 C CA . TYR A 1 89 ? 2.982 2.113 -2.360 1.00 94.25 89 TYR A CA 1
ATOM 740 C C . TYR A 1 89 ? 2.206 0.889 -1.883 1.00 94.25 89 TYR A C 1
ATOM 742 O O . TYR A 1 89 ? 1.570 0.235 -2.708 1.00 94.25 89 TYR A O 1
ATOM 750 N N . VAL A 1 90 ? 2.222 0.623 -0.574 1.00 95.31 90 VAL A N 1
ATOM 751 C CA . VAL A 1 90 ? 1.453 -0.469 0.033 1.00 95.31 90 VAL A CA 1
ATOM 752 C C . VAL A 1 90 ? -0.016 -0.344 -0.339 1.00 95.31 90 VAL A C 1
ATOM 754 O O . VAL A 1 90 ? -0.583 -1.324 -0.793 1.00 95.31 90 VAL A O 1
ATOM 757 N N . TRP A 1 91 ? -0.608 0.850 -0.244 1.00 95.75 91 TRP A N 1
ATOM 758 C CA . TRP A 1 91 ? -2.013 1.073 -0.600 1.00 95.75 91 TRP A CA 1
ATOM 759 C C . TRP A 1 91 ? -2.296 0.747 -2.062 1.00 95.75 91 TRP A C 1
ATOM 761 O O . TRP A 1 91 ? -3.185 -0.041 -2.368 1.00 95.75 91 TRP A O 1
ATOM 771 N N . ARG A 1 92 ? -1.489 1.303 -2.972 1.00 93.81 92 ARG A N 1
ATOM 772 C CA . ARG A 1 92 ? -1.675 1.127 -4.419 1.00 93.81 92 ARG A CA 1
ATOM 773 C C . ARG A 1 92 ? -1.553 -0.315 -4.901 1.00 93.81 92 ARG A C 1
ATOM 775 O O . ARG A 1 92 ? -2.034 -0.605 -5.984 1.00 93.81 92 ARG A O 1
ATOM 782 N N . ASN A 1 93 ? -0.876 -1.169 -4.141 1.00 93.62 93 ASN A N 1
ATOM 783 C CA . ASN A 1 93 ? -0.607 -2.556 -4.515 1.00 93.62 93 ASN A CA 1
ATOM 784 C C . ASN A 1 93 ? -1.191 -3.518 -3.479 1.00 93.62 93 ASN A C 1
ATOM 786 O O . ASN A 1 93 ? -0.823 -4.689 -3.460 1.00 93.62 93 ASN A O 1
ATOM 790 N N . PHE A 1 94 ? -2.060 -3.033 -2.581 1.00 93.94 94 PHE A N 1
ATOM 791 C CA . PHE A 1 94 ? -2.473 -3.797 -1.409 1.00 93.94 94 PHE A CA 1
ATOM 792 C C . PHE A 1 94 ? -3.155 -5.098 -1.816 1.00 93.94 94 PHE A C 1
ATOM 794 O O . PHE A 1 94 ? -2.911 -6.135 -1.209 1.00 93.94 94 PHE A O 1
AT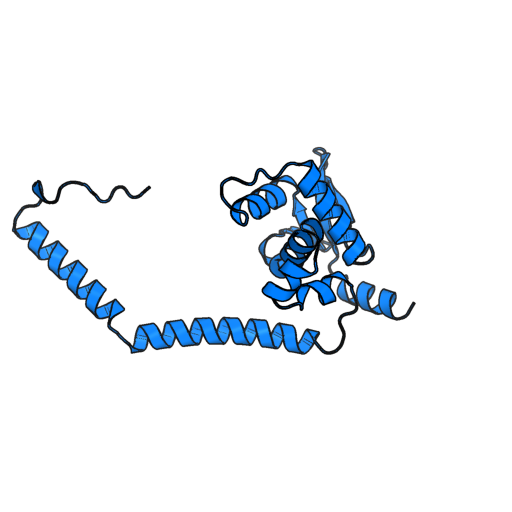OM 801 N N . GLU A 1 95 ? -3.972 -5.071 -2.868 1.00 91.38 95 GLU A N 1
ATOM 802 C CA . GLU A 1 95 ? -4.652 -6.262 -3.376 1.00 91.38 95 GLU A CA 1
ATOM 803 C C . GLU A 1 95 ? -3.694 -7.318 -3.944 1.00 91.38 95 GLU A C 1
ATOM 805 O O . GLU A 1 95 ? -3.967 -8.513 -3.802 1.00 91.38 95 GLU A O 1
ATOM 810 N N . ASP A 1 96 ? -2.569 -6.895 -4.515 1.00 90.94 96 ASP A N 1
ATOM 811 C CA . ASP A 1 96 ? -1.578 -7.788 -5.120 1.00 90.94 96 ASP A CA 1
ATOM 812 C C . ASP A 1 96 ? -0.631 -8.382 -4.075 1.00 90.94 96 ASP A C 1
ATOM 814 O O . ASP A 1 96 ? -0.209 -9.530 -4.189 1.00 90.94 96 ASP A O 1
ATOM 818 N N . ILE A 1 97 ? -0.302 -7.609 -3.036 1.00 92.69 97 ILE A N 1
ATOM 819 C CA . ILE A 1 97 ? 0.690 -8.000 -2.023 1.00 92.69 97 ILE A CA 1
ATOM 820 C C . ILE A 1 97 ? 0.090 -8.6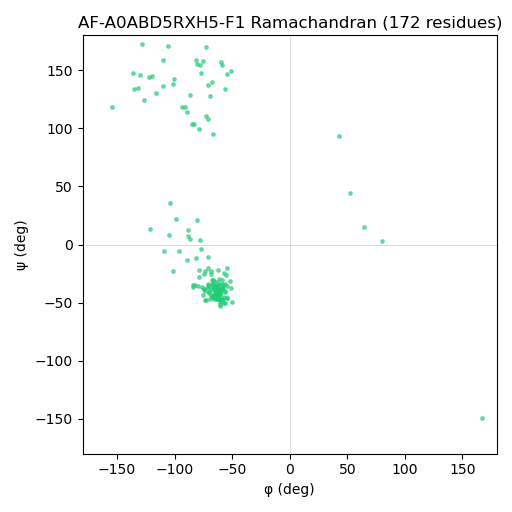28 -0.762 1.00 92.69 97 ILE A C 1
ATOM 822 O O . ILE A 1 97 ? 0.833 -9.010 0.142 1.00 92.69 97 ILE A O 1
ATOM 826 N N . SER A 1 98 ? -1.237 -8.667 -0.645 1.00 96.12 98 SER A N 1
ATOM 827 C CA . SER A 1 98 ? -1.925 -9.221 0.523 1.00 96.12 98 SER A CA 1
ATOM 828 C C . SER A 1 98 ? -2.636 -10.532 0.212 1.00 96.12 98 SER A C 1
ATOM 830 O O . SER A 1 98 ? -3.015 -10.825 -0.922 1.00 96.12 98 SER A O 1
ATOM 832 N N . HIS A 1 99 ? -2.886 -11.297 1.269 1.00 95.81 99 HIS A N 1
ATOM 833 C CA . HIS A 1 99 ? -3.604 -12.565 1.251 1.00 95.81 99 HIS A CA 1
ATOM 834 C C . HIS A 1 99 ? -5.037 -12.358 1.723 1.00 95.81 99 HIS A C 1
ATOM 836 O O . HIS A 1 99 ? -5.275 -11.640 2.698 1.00 95.81 99 HIS A O 1
ATOM 842 N N . ARG A 1 100 ? -6.002 -13.003 1.063 1.00 96.38 100 ARG A N 1
ATOM 843 C CA . ARG A 1 100 ? -7.397 -13.003 1.522 1.00 96.38 100 ARG A CA 1
ATOM 844 C C . ARG A 1 100 ? -7.540 -13.843 2.788 1.00 96.38 100 ARG A C 1
ATOM 846 O O . ARG A 1 100 ? -7.016 -14.950 2.874 1.00 96.38 100 ARG A O 1
ATOM 853 N N . VAL A 1 101 ? -8.303 -13.322 3.736 1.00 95.19 101 VAL A N 1
ATOM 854 C CA . VAL A 1 101 ? -8.781 -14.015 4.934 1.00 95.19 101 VAL A CA 1
ATOM 855 C C . VAL A 1 101 ? -10.296 -13.829 5.030 1.00 95.19 101 VAL A C 1
ATOM 857 O O . VAL A 1 101 ? -10.878 -13.083 4.245 1.00 95.19 101 VAL A O 1
ATOM 860 N N . ARG A 1 102 ? -10.953 -14.515 5.972 1.00 93.62 102 ARG A N 1
ATOM 861 C CA . ARG A 1 102 ? -12.419 -14.486 6.112 1.00 93.62 102 ARG A CA 1
ATOM 862 C C . ARG A 1 102 ? -12.982 -13.058 6.140 1.00 93.62 102 ARG A C 1
ATOM 864 O O . ARG A 1 102 ? -13.883 -12.747 5.370 1.00 93.62 102 ARG A O 1
ATOM 871 N N . ASP A 1 103 ? -12.399 -12.202 6.974 1.00 94.88 103 ASP A N 1
ATOM 872 C CA . ASP A 1 103 ? -12.953 -10.878 7.278 1.00 94.88 103 ASP A CA 1
ATOM 873 C C . ASP A 1 103 ? -12.205 -9.730 6.582 1.00 94.88 103 ASP A C 1
ATOM 875 O O . ASP A 1 103 ? -12.457 -8.560 6.859 1.00 94.88 103 ASP A O 1
ATOM 879 N N . GLY A 1 104 ? -11.276 -10.036 5.671 1.00 96.69 104 GLY A N 1
ATOM 880 C CA . GLY A 1 104 ? -10.476 -9.002 5.028 1.00 96.69 104 GLY A CA 1
ATOM 881 C C . GLY A 1 104 ? -9.267 -9.515 4.266 1.00 96.69 104 GLY A C 1
ATOM 882 O O . GLY A 1 104 ? -9.227 -10.629 3.739 1.00 96.69 104 GLY A O 1
ATOM 883 N N . ARG A 1 105 ? -8.235 -8.680 4.234 1.00 97.75 105 ARG A N 1
ATOM 884 C CA . ARG A 1 105 ? -6.947 -8.961 3.606 1.00 97.75 105 ARG A CA 1
ATOM 885 C C . ARG A 1 105 ? -5.806 -8.663 4.563 1.00 97.75 105 ARG A C 1
ATOM 887 O O . ARG A 1 105 ? -5.883 -7.733 5.362 1.00 97.75 105 ARG A O 1
ATOM 894 N N . VAL A 1 106 ? -4.744 -9.458 4.474 1.00 97.62 106 VAL A N 1
ATOM 895 C CA . VAL A 1 106 ? -3.584 -9.371 5.363 1.00 97.62 106 VAL A CA 1
ATOM 896 C C . VAL A 1 106 ? -2.282 -9.380 4.579 1.00 97.62 106 VAL A C 1
ATOM 898 O O . VAL A 1 106 ? -2.076 -10.249 3.738 1.00 97.62 106 VAL A O 1
ATOM 901 N N . VAL A 1 107 ? -1.354 -8.491 4.928 1.00 97.12 107 VAL A N 1
ATOM 902 C CA . VAL A 1 107 ? 0.058 -8.601 4.531 1.00 97.12 107 VAL A CA 1
ATOM 903 C C . VAL A 1 107 ? 0.942 -8.772 5.766 1.00 97.12 107 VAL A C 1
ATOM 905 O O . VAL A 1 107 ? 0.824 -8.048 6.758 1.00 97.12 107 VAL A O 1
ATOM 908 N N . LYS A 1 108 ? 1.830 -9.767 5.729 1.00 96.94 108 LYS A N 1
ATOM 909 C CA . LYS A 1 108 ? 2.761 -10.075 6.823 1.00 96.94 108 LYS A CA 1
ATOM 910 C C . LYS A 1 108 ? 3.934 -9.093 6.843 1.00 96.94 108 LYS A C 1
ATOM 912 O O . LYS A 1 108 ? 4.412 -8.677 5.791 1.00 96.94 108 LYS A O 1
ATOM 917 N N . ALA A 1 109 ? 4.469 -8.770 8.021 1.00 95.69 109 ALA A N 1
ATOM 918 C CA . ALA A 1 109 ? 5.619 -7.868 8.138 1.00 95.69 109 ALA A CA 1
ATOM 919 C C . ALA A 1 109 ? 6.863 -8.396 7.411 1.00 95.69 109 ALA A C 1
ATOM 921 O O . ALA A 1 109 ? 7.560 -7.620 6.755 1.00 95.69 109 ALA A O 1
ATOM 922 N N . GLY A 1 110 ? 7.132 -9.705 7.474 1.00 93.38 110 GLY A N 1
ATOM 923 C CA . GLY A 1 110 ? 8.258 -10.301 6.754 1.00 93.38 110 GLY A CA 1
ATOM 924 C C . GLY A 1 110 ? 8.114 -10.205 5.232 1.00 93.38 110 GLY A C 1
ATOM 925 O O . GLY A 1 110 ? 9.095 -9.985 4.525 1.00 93.38 110 GLY A O 1
ATOM 926 N N . GLU A 1 111 ? 6.890 -10.326 4.725 1.00 94.06 111 GLU A N 1
ATOM 927 C CA . GLU A 1 111 ? 6.573 -10.194 3.302 1.00 94.06 111 GLU A CA 1
ATOM 928 C C . GLU A 1 111 ? 6.662 -8.745 2.835 1.00 94.06 111 GLU A C 1
ATOM 930 O O . GLU A 1 111 ? 7.375 -8.457 1.873 1.00 94.06 111 GLU A O 1
ATOM 935 N N . LEU A 1 112 ? 6.057 -7.824 3.588 1.00 94.25 112 LEU A N 1
ATOM 936 C CA . LEU A 1 112 ? 6.153 -6.395 3.326 1.00 94.25 112 LEU A CA 1
ATOM 937 C C . LEU A 1 112 ? 7.616 -5.930 3.303 1.00 94.25 112 LEU A C 1
ATOM 939 O O . LEU A 1 112 ? 8.015 -5.170 2.425 1.00 94.25 112 LEU A O 1
ATOM 943 N N . ARG A 1 113 ? 8.453 -6.447 4.213 1.00 93.44 113 ARG A N 1
ATOM 944 C CA . ARG A 1 113 ? 9.898 -6.186 4.214 1.00 93.44 113 ARG A CA 1
ATOM 945 C C . ARG A 1 113 ? 10.571 -6.603 2.907 1.00 93.44 113 ARG A C 1
ATOM 947 O O . ARG A 1 113 ? 11.384 -5.847 2.382 1.00 93.44 113 ARG A O 1
ATOM 954 N N . ARG A 1 114 ? 10.271 -7.810 2.410 1.00 91.19 114 ARG A N 1
ATOM 955 C CA . ARG A 1 114 ? 10.845 -8.331 1.157 1.00 91.19 114 ARG A CA 1
ATOM 956 C C . ARG A 1 114 ? 10.432 -7.466 -0.026 1.00 91.19 114 ARG A C 1
ATOM 958 O O . ARG A 1 114 ? 11.292 -7.079 -0.804 1.00 91.19 114 ARG A O 1
ATOM 965 N N . ILE A 1 115 ? 9.150 -7.123 -0.099 1.00 91.19 115 ILE A N 1
ATOM 966 C CA . ILE A 1 115 ? 8.580 -6.296 -1.163 1.00 91.19 115 ILE A CA 1
ATOM 967 C C . ILE A 1 115 ? 9.223 -4.904 -1.193 1.00 91.19 115 ILE A C 1
ATOM 969 O O . ILE A 1 115 ? 9.666 -4.457 -2.247 1.00 91.19 115 ILE A O 1
ATOM 973 N N . LEU A 1 116 ? 9.312 -4.227 -0.042 1.00 89.81 116 LEU A N 1
ATOM 974 C CA . LEU A 1 116 ? 9.912 -2.891 0.029 1.00 89.81 116 LEU A CA 1
ATOM 975 C C . LEU A 1 116 ? 11.390 -2.913 -0.374 1.00 89.81 116 LEU A C 1
ATOM 977 O O . LEU A 1 116 ? 11.833 -2.023 -1.087 1.00 89.81 116 LEU A O 1
ATOM 981 N N . ARG A 1 117 ? 12.124 -3.964 0.009 1.00 88.00 117 ARG A N 1
ATOM 982 C CA . ARG A 1 117 ? 13.527 -4.139 -0.385 1.00 88.00 117 ARG A CA 1
ATOM 983 C C . ARG A 1 117 ? 13.699 -4.360 -1.889 1.00 88.00 117 ARG A C 1
ATOM 985 O O . ARG A 1 117 ? 14.659 -3.869 -2.446 1.00 88.00 117 ARG A O 1
ATOM 992 N N . THR A 1 118 ? 12.806 -5.103 -2.544 1.00 84.00 118 THR A N 1
ATOM 993 C CA . THR A 1 118 ? 12.876 -5.324 -4.003 1.00 84.00 118 THR A CA 1
ATOM 994 C C . THR A 1 118 ? 12.600 -4.050 -4.803 1.00 84.00 118 THR A C 1
ATOM 996 O O . THR A 1 118 ? 13.016 -3.940 -5.951 1.00 84.00 118 THR A O 1
ATOM 999 N N . ARG A 1 119 ? 11.863 -3.102 -4.220 1.00 78.62 119 ARG A N 1
ATOM 1000 C CA . ARG A 1 119 ? 11.507 -1.841 -4.873 1.00 78.62 119 ARG A CA 1
ATOM 1001 C C . ARG A 1 119 ? 12.599 -0.778 -4.744 1.00 78.62 119 ARG A C 1
ATOM 1003 O O . ARG A 1 119 ? 12.705 0.081 -5.617 1.00 78.62 119 ARG A O 1
ATOM 1010 N N . GLU A 1 120 ? 13.292 -0.761 -3.616 1.00 76.75 120 GLU A N 1
ATOM 1011 C CA . GLU A 1 120 ? 14.360 0.201 -3.353 1.00 76.75 120 GLU A CA 1
ATOM 1012 C C . GLU A 1 120 ? 15.661 -0.253 -4.004 1.00 76.75 120 GLU A C 1
ATOM 1014 O O . GLU A 1 120 ? 15.809 -1.427 -4.347 1.00 76.75 120 GLU A O 1
ATOM 1019 N N . ASP A 1 121 ? 16.567 0.699 -4.229 1.00 68.31 121 ASP A N 1
ATOM 1020 C CA . ASP A 1 121 ? 17.869 0.409 -4.824 1.00 68.31 121 ASP A CA 1
ATOM 1021 C C . ASP A 1 121 ? 18.574 -0.690 -4.014 1.00 68.31 121 ASP A C 1
ATOM 1023 O O . ASP A 1 121 ? 18.404 -0.777 -2.794 1.00 68.31 121 ASP A O 1
ATOM 1027 N N . GLU A 1 122 ? 19.354 -1.543 -4.689 1.00 54.44 122 GLU A N 1
ATOM 1028 C CA . GLU A 1 122 ? 19.914 -2.780 -4.112 1.00 54.44 122 GLU A CA 1
ATOM 1029 C C . GLU A 1 122 ? 20.719 -2.556 -2.812 1.00 54.44 122 GLU A C 1
ATOM 1031 O O . GLU A 1 122 ? 20.858 -3.477 -1.999 1.00 54.44 122 GLU A O 1
ATOM 1036 N N . ASP A 1 123 ? 21.174 -1.324 -2.572 1.00 55.47 123 ASP A N 1
ATOM 1037 C CA . ASP A 1 123 ? 21.956 -0.914 -1.407 1.00 55.47 123 ASP A CA 1
ATOM 1038 C C . ASP A 1 123 ? 21.120 -0.435 -0.195 1.00 55.47 123 ASP A C 1
ATOM 1040 O O . ASP A 1 123 ? 21.649 -0.351 0.923 1.00 55.47 123 ASP A O 1
ATOM 1044 N N . GLU A 1 124 ? 19.814 -0.154 -0.341 1.00 67.12 124 GLU A N 1
ATOM 1045 C CA . GLU A 1 124 ? 18.984 0.338 0.771 1.00 67.12 124 GLU A CA 1
ATOM 1046 C C . GLU A 1 124 ? 18.478 -0.817 1.657 1.00 67.12 124 GLU A C 1
ATOM 1048 O O . GLU A 1 124 ? 17.543 -1.571 1.362 1.00 67.12 124 GLU A O 1
ATOM 1053 N N . LYS A 1 125 ? 19.112 -0.974 2.826 1.00 76.94 125 LYS A N 1
ATOM 1054 C CA . LYS A 1 125 ? 18.689 -1.966 3.822 1.00 76.94 125 LYS A CA 1
ATOM 1055 C C . LYS A 1 125 ? 17.373 -1.553 4.484 1.00 76.94 125 LYS A C 1
ATOM 1057 O O . LYS A 1 125 ? 17.349 -0.733 5.399 1.00 76.94 125 LYS A O 1
ATOM 1062 N N . ILE A 1 126 ? 16.286 -2.248 4.145 1.00 83.44 126 ILE A N 1
ATOM 1063 C CA . ILE A 1 126 ? 15.037 -2.173 4.915 1.00 83.44 126 ILE A CA 1
ATOM 1064 C C . ILE A 1 126 ? 15.181 -2.903 6.259 1.00 83.44 126 ILE A C 1
ATOM 1066 O O . ILE A 1 126 ? 15.230 -4.143 6.335 1.00 83.44 126 ILE A O 1
ATOM 1070 N N . TYR A 1 127 ? 15.190 -2.130 7.343 1.00 86.69 127 TYR A N 1
ATOM 1071 C CA . TYR A 1 127 ? 15.137 -2.629 8.717 1.00 86.69 127 TYR A CA 1
ATOM 1072 C C . TYR A 1 127 ? 13.705 -2.974 9.147 1.00 86.69 127 TYR A C 1
ATOM 1074 O O . TYR A 1 127 ? 12.727 -2.410 8.657 1.00 86.69 127 TYR A O 1
ATOM 1082 N N . THR A 1 128 ? 13.567 -3.871 10.127 1.00 88.25 128 THR A N 1
ATOM 1083 C CA . THR A 1 128 ? 12.264 -4.230 10.716 1.00 88.25 128 THR A CA 1
ATOM 1084 C C . THR A 1 128 ? 11.550 -3.017 11.327 1.00 88.25 128 THR A C 1
ATOM 1086 O O . THR A 1 128 ? 10.330 -2.909 11.240 1.00 88.25 128 THR A O 1
ATOM 1089 N N . SER A 1 129 ? 12.302 -2.066 11.892 1.00 90.56 129 SER A N 1
ATOM 1090 C CA . SER A 1 129 ? 11.767 -0.802 12.414 1.00 90.56 129 SER A CA 1
ATOM 1091 C C . SER A 1 129 ? 11.136 0.062 11.319 1.00 90.56 129 SER A C 1
ATOM 1093 O O . SER A 1 129 ? 10.089 0.662 11.553 1.00 90.56 129 SER A O 1
ATOM 1095 N N . THR A 1 130 ? 11.716 0.081 10.114 1.00 93.31 130 THR A N 1
ATOM 1096 C CA . THR A 1 130 ? 11.144 0.764 8.946 1.00 93.31 130 THR A CA 1
ATOM 1097 C C . THR A 1 130 ? 9.793 0.162 8.584 1.00 93.31 130 THR A C 1
ATOM 1099 O O . THR A 1 130 ? 8.824 0.895 8.432 1.00 93.31 130 THR A O 1
ATOM 1102 N N . VAL A 1 131 ? 9.698 -1.169 8.524 1.00 95.06 131 VAL A N 1
ATOM 1103 C CA . VAL A 1 131 ? 8.435 -1.868 8.232 1.00 95.06 131 VAL A CA 1
ATOM 1104 C C . VAL A 1 131 ? 7.372 -1.542 9.278 1.00 95.06 131 VAL A C 1
ATOM 1106 O O . VAL A 1 131 ? 6.239 -1.244 8.916 1.00 95.06 131 VAL A O 1
ATOM 1109 N N . GLY A 1 132 ? 7.746 -1.533 10.561 1.00 95.69 132 GLY A N 1
ATOM 1110 C CA . GLY A 1 132 ? 6.853 -1.119 11.643 1.00 95.69 132 GLY A CA 1
ATOM 1111 C C . GLY A 1 132 ? 6.304 0.291 11.424 1.00 95.69 132 GLY A C 1
ATOM 1112 O O . GLY A 1 132 ? 5.095 0.469 11.425 1.00 95.69 132 GLY A O 1
ATOM 1113 N N . ARG A 1 133 ? 7.173 1.271 11.139 1.00 96.81 133 ARG A N 1
ATOM 1114 C CA . ARG A 1 133 ? 6.759 2.659 10.857 1.00 96.81 133 ARG A CA 1
ATOM 1115 C C . ARG A 1 133 ? 5.849 2.773 9.635 1.00 96.81 133 ARG A C 1
ATOM 1117 O O . ARG A 1 133 ? 4.932 3.582 9.647 1.00 96.81 133 ARG A O 1
ATOM 1124 N N . VAL A 1 134 ? 6.094 1.980 8.592 1.00 97.12 134 VAL A N 1
ATOM 1125 C CA . VAL A 1 134 ? 5.228 1.943 7.403 1.00 97.12 134 VAL A CA 1
ATOM 1126 C C . VAL A 1 134 ? 3.850 1.391 7.749 1.00 97.12 134 VAL A C 1
ATOM 1128 O O . VAL A 1 134 ? 2.859 1.949 7.296 1.00 97.12 134 VAL A O 1
ATOM 1131 N N . MET A 1 135 ? 3.778 0.332 8.559 1.00 97.81 135 MET A N 1
ATOM 1132 C CA . MET A 1 135 ? 2.505 -0.222 9.020 1.00 97.81 135 MET A CA 1
ATOM 1133 C C . MET A 1 135 ? 1.721 0.780 9.871 1.00 97.81 135 MET A C 1
ATOM 1135 O O . MET A 1 135 ? 0.545 0.973 9.593 1.00 97.81 135 MET A O 1
ATOM 1139 N N . GLU A 1 136 ? 2.360 1.450 10.838 1.00 97.88 136 GLU A N 1
ATOM 1140 C CA . GLU A 1 136 ? 1.674 2.478 11.644 1.00 97.88 136 GLU A CA 1
ATOM 1141 C C . GLU A 1 136 ? 1.207 3.642 10.773 1.00 97.88 136 GLU A C 1
ATOM 1143 O O . GLU A 1 136 ? 0.042 4.013 10.797 1.00 97.88 136 GLU A O 1
ATOM 1148 N N . SER A 1 137 ? 2.083 4.151 9.903 1.00 97.62 137 SER A N 1
ATOM 1149 C CA . SER A 1 137 ? 1.717 5.226 8.984 1.00 97.62 137 SER A CA 1
ATOM 1150 C C . SER A 1 137 ? 0.551 4.837 8.075 1.00 97.62 137 SER A C 1
ATOM 1152 O O . SER A 1 137 ? -0.301 5.668 7.782 1.00 97.62 137 SER A O 1
ATOM 1154 N N . PHE A 1 138 ? 0.486 3.582 7.630 1.00 97.75 138 PHE A N 1
ATOM 1155 C CA . PHE A 1 138 ? -0.646 3.084 6.858 1.00 97.75 138 PHE A CA 1
ATOM 1156 C C . PHE A 1 138 ? -1.938 3.076 7.685 1.00 97.75 138 PHE A C 1
ATOM 1158 O O . PHE A 1 138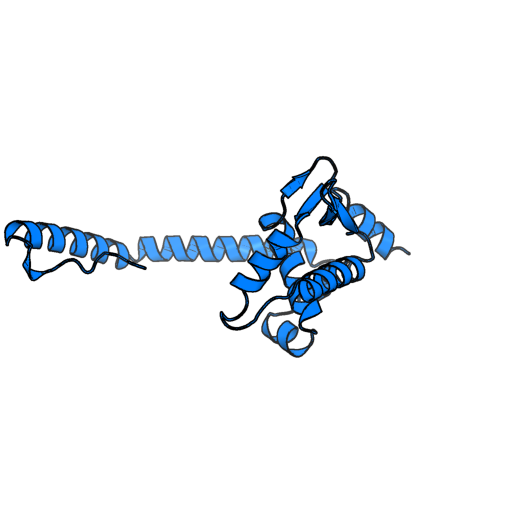 ? -2.971 3.522 7.192 1.00 97.75 138 PHE A O 1
ATOM 1165 N N . VAL A 1 139 ? -1.886 2.613 8.938 1.00 97.75 139 VAL A N 1
ATOM 1166 C CA . VAL A 1 139 ? -3.022 2.666 9.872 1.00 97.75 139 VAL A CA 1
ATOM 1167 C C . VAL A 1 139 ? -3.504 4.109 10.041 1.00 97.75 139 VAL A C 1
ATOM 1169 O O . VAL A 1 139 ? -4.678 4.383 9.787 1.00 97.75 139 VAL A O 1
ATOM 1172 N N . ASP A 1 140 ? -2.598 5.043 10.324 1.00 96.69 140 ASP A N 1
ATOM 1173 C CA . ASP A 1 140 ? -2.916 6.465 10.498 1.00 96.69 140 ASP A CA 1
ATOM 1174 C C . ASP A 1 140 ? -3.572 7.060 9.241 1.00 96.69 140 ASP A C 1
ATOM 1176 O O . ASP A 1 140 ? -4.632 7.686 9.298 1.00 96.69 140 ASP A O 1
ATOM 1180 N N . LEU A 1 141 ? -2.983 6.810 8.066 1.00 95.50 141 LEU A N 1
ATOM 1181 C CA . LEU A 1 141 ? -3.475 7.323 6.784 1.00 95.50 141 LEU A CA 1
ATOM 1182 C C . LEU A 1 141 ? -4.817 6.705 6.364 1.00 95.50 141 LEU A C 1
ATOM 1184 O O . LEU A 1 141 ? -5.554 7.305 5.579 1.00 95.50 141 LEU A O 1
ATOM 1188 N N . THR A 1 142 ? -5.152 5.523 6.881 1.00 95.00 142 THR A N 1
ATOM 1189 C CA . THR A 1 142 ? -6.478 4.902 6.717 1.00 95.00 142 THR A CA 1
ATOM 1190 C C . THR A 1 142 ? -7.472 5.328 7.797 1.00 95.00 142 THR A C 1
ATOM 1192 O O . THR A 1 142 ? -8.573 4.785 7.848 1.00 95.00 142 THR A O 1
ATOM 1195 N N . ARG A 1 143 ? -7.114 6.292 8.659 1.00 94.12 143 ARG A N 1
ATOM 1196 C CA . ARG A 1 143 ? -7.905 6.702 9.827 1.00 94.12 143 ARG A CA 1
ATOM 1197 C C . ARG A 1 143 ? -8.284 5.507 10.705 1.00 94.12 143 ARG A C 1
ATOM 1199 O O . ARG A 1 143 ? -9.439 5.393 11.107 1.00 94.12 143 ARG A O 1
ATOM 1206 N N . GLU A 1 144 ? -7.337 4.610 10.967 1.00 95.12 144 GLU A N 1
ATOM 1207 C CA . GLU A 1 144 ? -7.517 3.408 11.800 1.00 95.12 144 GLU A CA 1
ATOM 1208 C C . GLU A 1 144 ? -8.499 2.360 11.249 1.00 95.12 144 GLU A C 1
ATOM 1210 O O . GLU A 1 144 ? -8.935 1.474 11.979 1.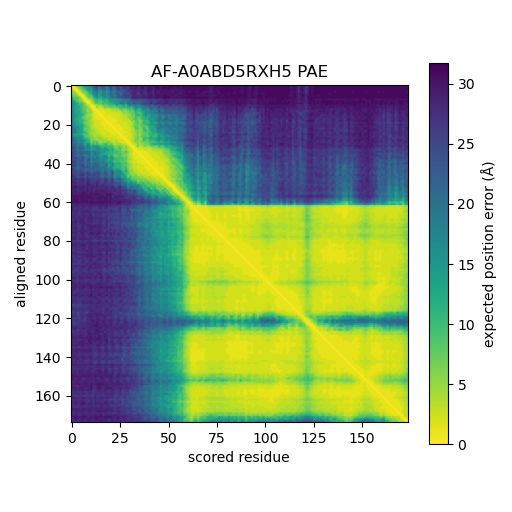00 95.12 144 GLU A O 1
ATOM 1215 N N . ILE A 1 145 ? -8.872 2.435 9.968 1.00 95.19 145 ILE A N 1
ATOM 1216 C CA . ILE A 1 145 ? -9.643 1.360 9.322 1.00 95.19 145 ILE A CA 1
ATOM 1217 C C . ILE A 1 145 ? -8.765 0.120 9.138 1.00 95.19 145 ILE A C 1
ATOM 1219 O O . ILE A 1 145 ? -9.200 -1.009 9.364 1.00 95.19 145 ILE A O 1
ATOM 1223 N N . ALA A 1 146 ? -7.511 0.318 8.724 1.00 97.19 146 ALA A N 1
ATOM 1224 C CA . ALA A 1 146 ? -6.521 -0.743 8.769 1.00 97.19 146 ALA A CA 1
ATOM 1225 C C . ALA A 1 146 ? -5.996 -0.916 10.195 1.00 97.19 146 ALA A C 1
ATOM 1227 O O . ALA A 1 146 ? -5.960 0.031 10.978 1.00 97.19 146 ALA A O 1
ATOM 1228 N N . MET A 1 147 ? -5.525 -2.118 10.515 1.00 97.69 147 MET A N 1
ATOM 1229 C CA . MET A 1 147 ? -5.014 -2.443 11.844 1.00 97.69 147 MET A CA 1
ATOM 1230 C C . MET A 1 147 ? -3.722 -3.246 11.758 1.00 97.69 147 MET A C 1
ATOM 1232 O O . MET A 1 147 ? -3.545 -4.080 10.868 1.00 97.69 147 MET A O 1
ATOM 1236 N N . VAL A 1 148 ? -2.836 -3.057 12.736 1.00 97.50 148 VAL A N 1
ATOM 1237 C CA . VAL A 1 148 ? -1.722 -3.979 12.965 1.00 97.50 148 VAL A CA 1
ATOM 1238 C C . VAL A 1 148 ? -2.181 -5.072 13.923 1.00 97.50 148 VAL A C 1
ATOM 1240 O O . VAL A 1 148 ? -2.416 -4.827 15.102 1.00 97.50 148 VAL A O 1
ATOM 1243 N N . THR A 1 149 ? -2.249 -6.301 13.429 1.00 96.25 149 THR A N 1
ATOM 1244 C CA . THR A 1 149 ? -2.531 -7.500 14.223 1.00 96.25 149 THR A CA 1
ATOM 1245 C C . THR A 1 149 ? -1.260 -8.329 14.420 1.00 96.25 149 THR A C 1
ATOM 1247 O O . THR A 1 149 ? -0.207 -8.051 13.834 1.00 96.25 149 THR A O 1
ATOM 1250 N N . LYS A 1 150 ? -1.327 -9.350 15.278 1.00 95.19 150 LYS A N 1
ATOM 1251 C CA . LYS A 1 150 ? -0.263 -10.346 15.453 1.00 95.19 150 LYS A CA 1
ATOM 1252 C C . LYS A 1 150 ? -0.801 -11.730 15.124 1.00 95.19 150 LYS A C 1
ATOM 1254 O O . LYS A 1 150 ? -1.961 -12.020 15.395 1.00 95.19 150 LYS A O 1
ATOM 1259 N N . SER A 1 151 ? 0.040 -12.570 14.536 1.00 91.31 151 SER A N 1
ATOM 1260 C CA . SER A 1 151 ? -0.224 -14.004 14.445 1.00 91.31 151 SER A CA 1
ATOM 1261 C C . SER A 1 151 ? -0.048 -14.697 15.790 1.00 91.31 151 SER A C 1
ATOM 1263 O O . SER A 1 151 ? 0.597 -14.149 16.683 1.00 91.31 151 SER A O 1
ATOM 1265 N N . ASP A 1 152 ? -0.466 -15.959 15.860 1.00 86.62 152 ASP A N 1
ATOM 1266 C CA . ASP A 1 152 ? -0.182 -16.843 16.998 1.00 86.62 152 ASP A CA 1
ATOM 1267 C C . ASP A 1 152 ? 1.333 -16.990 17.244 1.00 86.62 152 ASP A C 1
ATOM 1269 O O . ASP A 1 152 ? 1.789 -16.996 18.381 1.00 86.62 152 ASP A O 1
ATOM 1273 N N . GLU A 1 153 ? 2.139 -16.981 16.175 1.00 89.69 153 GLU A N 1
ATOM 1274 C CA . GLU A 1 153 ? 3.615 -16.979 16.237 1.00 89.69 153 GLU A CA 1
ATOM 1275 C C . GLU A 1 153 ? 4.240 -15.599 16.563 1.00 89.69 153 GLU A C 1
ATOM 1277 O O . GLU A 1 153 ? 5.457 -15.432 16.524 1.00 89.69 153 GLU A O 1
ATOM 1282 N N . GLY A 1 154 ? 3.430 -14.571 16.842 1.00 90.69 154 GLY A N 1
ATOM 1283 C CA . GLY A 1 154 ? 3.895 -13.218 17.170 1.00 90.69 154 GLY A CA 1
ATOM 1284 C C . GLY A 1 154 ? 4.306 -12.333 15.982 1.00 90.69 154 GLY A C 1
ATOM 1285 O O . GLY A 1 154 ? 4.715 -11.187 16.194 1.00 90.69 154 GLY A O 1
ATOM 1286 N N . GLU A 1 155 ? 4.173 -12.800 14.736 1.00 93.56 155 GLU A N 1
ATOM 1287 C CA . GLU A 1 155 ? 4.460 -12.007 13.537 1.00 93.56 155 GLU A CA 1
ATOM 1288 C C . GLU A 1 155 ? 3.423 -10.887 13.358 1.00 93.56 155 GLU A C 1
ATOM 1290 O O . GLU A 1 155 ? 2.215 -11.133 13.318 1.00 93.56 155 GLU A O 1
ATOM 1295 N N . ARG A 1 156 ? 3.897 -9.644 13.196 1.00 97.12 156 ARG A N 1
ATOM 1296 C CA . ARG A 1 156 ? 3.038 -8.489 12.893 1.00 97.12 156 ARG A CA 1
ATOM 1297 C C . ARG A 1 156 ? 2.433 -8.597 11.493 1.00 97.12 156 ARG A C 1
ATOM 1299 O O . ARG A 1 156 ? 3.110 -8.965 10.532 1.00 97.12 156 ARG A O 1
ATOM 1306 N N . ARG A 1 157 ? 1.167 -8.214 11.373 1.00 97.31 157 ARG A N 1
ATOM 1307 C CA . ARG A 1 157 ? 0.353 -8.293 10.159 1.00 97.31 157 ARG A CA 1
ATOM 1308 C C . ARG A 1 157 ? -0.415 -6.994 9.987 1.00 97.31 157 ARG A C 1
ATOM 1310 O O . ARG A 1 157 ? -0.996 -6.506 10.945 1.00 97.31 157 ARG A O 1
ATOM 1317 N N . LEU A 1 158 ? -0.420 -6.443 8.782 1.00 98.06 158 LEU A N 1
ATOM 1318 C CA . LEU A 1 158 ? -1.297 -5.332 8.432 1.00 98.06 158 LEU A CA 1
ATOM 1319 C C . LEU A 1 158 ? -2.591 -5.919 7.865 1.00 98.06 158 LEU A C 1
ATOM 1321 O O . LEU A 1 158 ? -2.545 -6.637 6.867 1.00 98.06 158 LEU A O 1
ATOM 1325 N N . PHE A 1 159 ? -3.709 -5.646 8.528 1.00 98.19 159 PHE A N 1
ATOM 1326 C CA . PHE A 1 159 ? -5.044 -6.127 8.193 1.00 98.19 159 PHE A CA 1
ATOM 1327 C C . PHE A 1 159 ? -5.911 -4.975 7.685 1.00 98.19 159 PHE A C 1
ATOM 1329 O O . PHE A 1 159 ? -5.905 -3.896 8.273 1.00 98.19 159 PHE A O 1
ATOM 1336 N N . VAL A 1 160 ? -6.668 -5.220 6.618 1.00 97.69 160 VAL A N 1
ATOM 1337 C CA . VAL A 1 160 ? -7.706 -4.314 6.107 1.00 97.69 160 VAL A CA 1
ATOM 1338 C C . VAL A 1 160 ? -9.005 -5.110 5.997 1.00 97.69 160 VAL A C 1
ATOM 1340 O O . VAL A 1 160 ? -8.997 -6.153 5.331 1.00 97.69 160 VAL A O 1
ATOM 1343 N N . PRO A 1 161 ? -10.102 -4.665 6.629 1.00 97.19 161 PRO A N 1
ATOM 1344 C CA . PRO A 1 161 ? -11.351 -5.412 6.643 1.00 97.19 161 PRO A CA 1
ATOM 1345 C C . PRO A 1 161 ? -12.096 -5.309 5.302 1.00 97.19 161 PRO A C 1
ATOM 1347 O O . PRO A 1 161 ? -11.864 -4.393 4.513 1.00 97.19 161 PRO A O 1
ATOM 1350 N N . ASN A 1 162 ? -12.985 -6.262 5.009 1.00 95.25 162 ASN A N 1
ATOM 1351 C CA . ASN A 1 162 ? -13.722 -6.303 3.733 1.00 95.25 162 ASN A CA 1
ATOM 1352 C C . ASN A 1 162 ? -14.654 -5.094 3.526 1.00 95.25 162 ASN A C 1
ATOM 1354 O O . ASN A 1 162 ? -14.846 -4.643 2.398 1.00 95.25 162 ASN A O 1
ATOM 1358 N N . ASP A 1 163 ? -15.209 -4.565 4.611 1.00 93.25 163 ASP A N 1
ATOM 1359 C CA . ASP A 1 163 ? -16.144 -3.438 4.671 1.00 93.25 163 ASP A CA 1
ATOM 1360 C C . ASP A 1 163 ? -15.435 -2.074 4.784 1.00 93.25 163 ASP A C 1
ATOM 1362 O O . ASP A 1 163 ? -16.079 -1.056 5.033 1.00 93.25 163 ASP A O 1
ATOM 1366 N N . TRP A 1 164 ? -14.115 -2.003 4.556 1.00 92.75 164 TRP A N 1
ATOM 1367 C CA . TRP A 1 164 ? -13.336 -0.766 4.715 1.00 92.75 164 TRP A CA 1
ATOM 1368 C C . TRP A 1 164 ? -13.923 0.434 3.952 1.00 92.75 164 TRP A C 1
ATOM 1370 O O . TRP A 1 164 ? -13.804 1.573 4.398 1.00 92.75 164 TRP A O 1
ATOM 1380 N N . LYS A 1 165 ? -14.576 0.194 2.805 1.00 90.19 165 LYS A N 1
ATOM 1381 C CA . LYS A 1 165 ? -15.225 1.238 1.994 1.00 90.19 165 LYS A CA 1
ATOM 1382 C C . LYS A 1 165 ? -16.434 1.856 2.692 1.00 90.19 165 LYS A C 1
ATOM 1384 O O . LYS A 1 165 ? -16.703 3.037 2.494 1.00 90.19 165 LYS A O 1
ATOM 1389 N N . GLU A 1 166 ? -17.172 1.071 3.467 1.00 89.56 166 GLU A N 1
ATOM 1390 C CA . GLU A 1 166 ? -18.319 1.535 4.251 1.00 89.56 166 GLU A CA 1
ATOM 1391 C C . GLU A 1 166 ? -17.823 2.332 5.456 1.00 89.56 166 GLU A C 1
ATOM 1393 O O . GLU A 1 166 ? -18.206 3.490 5.621 1.00 89.56 166 GLU A O 1
ATOM 1398 N N . GLN A 1 167 ? -16.836 1.797 6.180 1.00 89.94 167 GLN A N 1
ATOM 1399 C CA . GLN A 1 167 ? -16.188 2.500 7.292 1.00 89.94 167 GLN A CA 1
ATOM 1400 C C . GLN A 1 167 ? -15.555 3.836 6.858 1.00 89.94 167 GLN A C 1
ATOM 1402 O O . GLN A 1 167 ? -15.616 4.833 7.578 1.00 89.94 167 GLN A O 1
ATOM 1407 N N . ALA A 1 168 ? -14.970 3.887 5.657 1.00 88.75 168 ALA A N 1
ATOM 1408 C CA . ALA A 1 168 ? -14.402 5.106 5.084 1.00 88.75 168 ALA A CA 1
ATOM 1409 C C . ALA A 1 168 ? -15.462 6.180 4.800 1.00 88.75 168 ALA A C 1
ATOM 1411 O O . ALA A 1 168 ? -15.189 7.365 4.993 1.00 88.75 168 ALA A O 1
ATOM 1412 N N . LYS A 1 169 ? -16.671 5.788 4.375 1.00 86.44 169 LYS A N 1
ATOM 1413 C CA . LYS A 1 169 ? -17.792 6.726 4.204 1.00 86.44 169 LYS A CA 1
ATOM 1414 C C . LYS A 1 169 ? -18.248 7.273 5.554 1.00 86.44 169 LYS A C 1
ATOM 1416 O O . LYS A 1 169 ? -18.379 8.481 5.697 1.00 86.44 169 LYS A O 1
ATOM 1421 N N . GLU A 1 170 ? -18.398 6.414 6.559 1.00 85.19 170 GLU A N 1
ATOM 1422 C CA . GLU A 1 170 ? -18.806 6.840 7.904 1.00 85.19 170 GLU A CA 1
ATOM 1423 C C . GLU A 1 170 ? -17.806 7.805 8.550 1.00 85.19 170 GLU A C 1
ATOM 1425 O O . GLU A 1 170 ? -18.201 8.794 9.162 1.00 85.19 170 GLU A O 1
ATOM 1430 N N . LYS A 1 171 ? -16.499 7.550 8.397 1.00 81.50 171 LYS A N 1
ATOM 1431 C CA . LYS A 1 171 ? -15.438 8.426 8.923 1.00 81.50 171 LYS A CA 1
ATOM 1432 C C . LYS A 1 171 ? -15.301 9.752 8.174 1.00 81.50 171 LYS A C 1
ATOM 1434 O O . LYS A 1 171 ? -14.548 10.608 8.631 1.00 81.50 171 LYS A O 1
ATOM 1439 N N . ARG A 1 172 ? -15.959 9.913 7.024 1.00 70.56 172 ARG A N 1
ATOM 1440 C CA . ARG A 1 172 ? -16.033 11.185 6.297 1.00 70.56 172 ARG A CA 1
ATOM 1441 C C . ARG A 1 172 ? -17.142 12.081 6.847 1.00 70.56 172 ARG A C 1
ATOM 1443 O O . ARG A 1 172 ? -16.969 13.291 6.871 1.00 70.56 172 ARG A O 1
ATOM 1450 N N . ASP A 1 173 ? -18.258 11.487 7.257 1.00 63.75 173 ASP A N 1
ATOM 1451 C CA . ASP A 1 173 ? -19.461 12.215 7.677 1.00 63.75 173 ASP A CA 1
ATOM 1452 C C . ASP A 1 173 ? -19.435 12.605 9.179 1.00 63.75 173 ASP A C 1
ATOM 1454 O O . ASP A 1 173 ? -20.412 13.148 9.695 1.00 63.75 173 ASP A O 1
ATOM 1458 N N . ARG A 1 174 ? -18.321 12.335 9.875 1.00 60.31 174 ARG A N 1
ATOM 1459 C CA . ARG A 1 174 ? -18.024 12.743 11.260 1.00 60.31 174 ARG A CA 1
ATOM 1460 C C . ARG A 1 174 ? -16.980 13.850 11.286 1.00 60.31 174 ARG A C 1
ATOM 1462 O O . ARG A 1 174 ? -17.133 14.748 12.140 1.00 60.31 174 ARG A O 1
#

Foldseek 3Di:
DDPPPPDPPPDDPVRVVVVVVVVVVVVVVVPPVVNVVVVVVVVVVVVVVLVVVLVVVPPDDLFQLNVLLPDDPVRNVVPDDPLSVLLSVCVSCVVVQWDDDPFFTKHWLVSSLVVVCVVDDVPDHDDSVSSVSSLVVNCVRLVNQWDWDADPVGTTMITHGPCSVVVSVVSNVD

pLDDT: mean 81.38, std 16.39, range [38.25, 98.19]

Sequence (174 aa):
MSSDTRRIDELSREELIIRIRELEERVDQLENKEYLKALIRQVVHDLERNGEQQHKEIEIAPLPVQEIARLPKDVAREQLSMTHLRARYVWRNFEDISHRVRDGRVVKAGELRRILRTREDEDEKIYTSTVGRVMESFVDLTREIAMVTKSDEGERRLFVPNDWKEQAKEKRDR

Solvent-accessible surface area (backbone atoms only — not comparable to full-atom values): 9916 Å² total; per-residue (Å²): 138,81,84,82,79,75,55,84,89,74,57,52,75,68,54,48,54,52,54,49,52,56,49,51,55,52,47,53,58,71,66,32,61,66,56,54,48,51,51,49,49,49,53,49,49,53,52,46,52,54,48,50,58,46,54,74,50,59,84,64,67,66,35,61,43,52,52,58,50,68,42,53,73,67,59,35,64,75,74,42,53,73,50,51,50,49,25,28,48,48,62,77,40,38,80,80,69,33,44,84,52,98,67,24,37,37,31,44,49,73,55,52,44,52,54,55,35,74,72,40,60,94,84,57,82,73,47,73,68,56,47,50,51,24,51,51,50,38,19,57,28,44,72,60,60,28,44,82,46,65,46,98,89,64,50,48,26,45,35,39,47,73,59,46,72,58,55,37,52,58,67,57,82,108

Mean predicted aligned error: 14.24 Å

Radius of gyration: 23.02 Å; Cα contacts (8 Å, |Δi|>4): 142; chains: 1; bounding box: 53×45×56 Å